Protein AF-A0A4Q3AUG2-F1 (afdb_monomer)

pLDDT: mean 95.13, std 6.39, range [52.72, 98.44]

Mean predicted aligned error: 3.01 Å

Solvent-accessible surface area (backbone atoms only — not comparable to full-atom values): 5064 Å² total; per-residue (Å²): 126,89,67,55,62,52,69,67,58,41,51,52,53,55,49,47,53,55,51,51,53,54,49,52,56,51,51,52,52,50,26,57,75,73,74,46,78,84,73,94,70,90,54,69,67,61,53,51,48,50,52,50,38,52,50,44,59,70,78,31,61,83,72,35,70,68,27,36,53,45,52,51,56,35,51,52,53,51,50,52,52,50,52,65,70,74,106

Foldseek 3Di:
DQQDQDPVLVVVVVVVVVVVVVVVVVVCVVCVVVVHDDDDDDDPVVVVLVVQLVVLSVPDDGNDPSSSVSNVVSVVVVVVVVVVVVD

Sequence (87 aa):
MSSATSQQLIAALEEHLTVTQGQVERLEQVFEIIGEKVSAKKCEAIEGLIKEAEGIIEETDKGTSTRDVGIIMATQKVEHYEIASYG

Secondary structure (DSSP, 8-state):
-TT---HHHHHHHHHHHHHHHHHHHHHHHHHHHTT--------HHHHHHHHHHHHHHHHS-TT-HHHHHHHHHHHHHHHHHHHHHH-

Radius of gyration: 15.29 Å; Cα contacts (8 Å, |Δi|>4): 54; chains: 1; bounding box: 37×20×38 Å

Structure (mmCIF, N/CA/C/O backbone):
data_AF-A0A4Q3AUG2-F1
#
_entry.id   AF-A0A4Q3AUG2-F1
#
loop_
_atom_site.group_PDB
_atom_site.id
_atom_site.type_symbol
_atom_site.label_atom_id
_atom_site.label_alt_id
_atom_site.label_comp_id
_atom_site.label_asym_id
_atom_site.label_entity_id
_atom_site.label_seq_id
_atom_site.pdbx_PDB_ins_code
_atom_site.Cartn_x
_atom_site.Cartn_y
_atom_site.Cartn_z
_atom_site.occupancy
_atom_site.B_iso_or_equiv
_atom_site.auth_seq_id
_atom_site.auth_comp_id
_atom_site.auth_asym_id
_atom_site.auth_atom_id
_atom_site.pdbx_PDB_model_num
ATOM 1 N N . MET A 1 1 ? 4.379 7.183 -7.181 1.00 52.72 1 MET A N 1
ATOM 2 C CA . MET A 1 1 ? 3.679 6.644 -8.372 1.00 52.72 1 MET A CA 1
ATOM 3 C C . MET A 1 1 ? 4.430 6.830 -9.699 1.00 52.72 1 MET A C 1
ATOM 5 O O . MET A 1 1 ? 4.021 6.242 -10.685 1.00 52.72 1 MET A O 1
ATOM 9 N N . SER A 1 2 ? 5.571 7.535 -9.758 1.00 62.94 2 SER A N 1
ATOM 10 C CA . SER A 1 2 ? 6.364 7.736 -10.992 1.00 62.94 2 SER A CA 1
ATOM 11 C C . SER A 1 2 ? 7.342 6.594 -11.344 1.00 62.94 2 SER A C 1
ATOM 13 O O . SER A 1 2 ? 8.239 6.780 -12.173 1.00 62.94 2 SER A O 1
ATOM 15 N N . SER A 1 3 ? 7.204 5.433 -10.695 1.00 82.50 3 SER A N 1
ATOM 16 C CA . SER A 1 3 ? 8.162 4.321 -10.796 1.00 82.50 3 SER A CA 1
ATOM 17 C C . SER A 1 3 ? 7.711 3.195 -11.724 1.00 82.50 3 SER A C 1
ATOM 19 O O . SER A 1 3 ? 8.579 2.501 -12.250 1.00 82.50 3 SER A O 1
ATOM 21 N N . ALA A 1 4 ? 6.401 3.032 -11.933 1.00 91.75 4 ALA A N 1
ATOM 22 C CA . ALA A 1 4 ? 5.838 2.061 -12.869 1.00 91.75 4 ALA A CA 1
ATOM 23 C C . ALA A 1 4 ? 5.899 2.582 -14.315 1.00 91.75 4 ALA A C 1
ATOM 25 O O . ALA A 1 4 ? 5.901 3.795 -14.537 1.00 91.75 4 ALA A O 1
ATOM 26 N N . THR A 1 5 ? 5.940 1.678 -15.296 1.00 93.44 5 THR A N 1
ATOM 27 C CA . THR A 1 5 ? 5.974 2.026 -16.725 1.00 93.44 5 THR A CA 1
ATOM 28 C C . THR A 1 5 ? 4.727 1.604 -17.495 1.00 93.44 5 THR A C 1
ATOM 30 O O . THR A 1 5 ? 4.385 2.244 -18.491 1.00 93.44 5 THR A O 1
ATOM 33 N N . SER A 1 6 ? 4.034 0.551 -17.066 1.00 95.56 6 SER A N 1
ATOM 34 C CA . SER A 1 6 ? 2.761 0.140 -17.648 1.00 95.56 6 SER A CA 1
ATOM 35 C C . SER A 1 6 ? 1.659 1.132 -17.285 1.00 95.56 6 SER A C 1
ATOM 37 O O . SER A 1 6 ? 1.388 1.375 -16.110 1.00 95.56 6 SER A O 1
ATOM 39 N N . GLN A 1 7 ? 0.963 1.659 -18.296 1.00 96.12 7 GLN A N 1
ATOM 40 C CA . GLN A 1 7 ? -0.173 2.565 -18.085 1.00 96.12 7 GLN A CA 1
ATOM 41 C C . GLN A 1 7 ? -1.287 1.916 -17.257 1.00 96.12 7 GLN A C 1
ATOM 43 O O . GLN A 1 7 ? -1.905 2.583 -16.436 1.00 96.12 7 GLN A O 1
ATOM 48 N N . GLN A 1 8 ? -1.513 0.611 -17.435 1.00 96.56 8 GLN A N 1
ATOM 49 C CA . GLN A 1 8 ? -2.515 -0.126 -16.662 1.00 96.56 8 GLN A CA 1
ATOM 50 C C . GLN A 1 8 ? -2.121 -0.229 -15.187 1.00 96.56 8 GLN A C 1
ATOM 52 O O . GLN A 1 8 ? -2.971 -0.061 -14.321 1.00 96.56 8 GLN A O 1
ATOM 57 N N . LEU A 1 9 ? -0.835 -0.464 -14.901 1.00 96.44 9 LEU A N 1
ATOM 58 C CA . LEU A 1 9 ? -0.345 -0.527 -13.525 1.00 96.44 9 LEU A CA 1
ATOM 59 C C . LEU A 1 9 ? -0.425 0.843 -12.846 1.00 96.44 9 LEU A C 1
ATOM 61 O O . LEU A 1 9 ? -0.866 0.929 -11.707 1.00 96.44 9 LEU A O 1
ATOM 65 N N . ILE A 1 10 ? -0.041 1.912 -13.548 1.00 96.31 10 ILE A N 1
ATOM 66 C CA . ILE A 1 10 ? -0.158 3.283 -13.032 1.00 96.31 10 ILE A CA 1
ATOM 67 C C . ILE A 1 10 ? -1.617 3.592 -12.681 1.00 96.31 10 ILE A C 1
ATOM 69 O O . ILE A 1 10 ? -1.889 3.992 -11.553 1.00 96.31 10 ILE A O 1
ATOM 73 N N . ALA A 1 11 ? -2.546 3.332 -13.606 1.00 96.75 11 ALA A N 1
ATOM 74 C CA . ALA A 1 11 ? -3.970 3.568 -13.384 1.00 96.75 11 ALA A CA 1
ATOM 75 C C . ALA A 1 11 ? -4.518 2.751 -12.202 1.00 96.75 11 ALA A C 1
ATOM 77 O O . ALA A 1 11 ? -5.237 3.296 -11.370 1.00 96.75 11 ALA A O 1
ATOM 78 N N . ALA A 1 12 ? -4.138 1.475 -12.082 1.00 96.94 12 ALA A N 1
ATOM 79 C CA . ALA A 1 12 ? -4.558 0.628 -10.966 1.00 96.94 12 ALA A CA 1
ATOM 80 C C . ALA A 1 12 ? -4.046 1.147 -9.610 1.00 96.94 12 ALA A C 1
ATOM 82 O O . ALA A 1 12 ? -4.775 1.110 -8.624 1.00 96.94 12 ALA A O 1
ATOM 83 N N . LEU A 1 13 ? -2.812 1.660 -9.549 1.00 96.38 13 LEU A N 1
ATOM 84 C CA . LEU A 1 13 ? -2.261 2.254 -8.328 1.00 96.38 13 LEU A CA 1
ATOM 85 C C . LEU A 1 13 ? -2.960 3.577 -7.972 1.00 96.38 13 LEU A C 1
ATOM 87 O O . LEU A 1 13 ? -3.223 3.828 -6.799 1.00 96.38 13 LEU A O 1
ATOM 91 N N . GLU A 1 14 ? -3.268 4.424 -8.958 1.00 96.94 14 GLU A N 1
ATOM 92 C CA . GLU A 1 14 ? -4.020 5.675 -8.758 1.00 96.94 14 GLU A CA 1
ATOM 93 C C . GLU A 1 14 ? -5.457 5.417 -8.280 1.00 96.94 14 GLU A C 1
ATOM 95 O O . GLU A 1 14 ? -5.946 6.084 -7.360 1.00 96.94 14 GLU A O 1
ATOM 100 N N . GLU A 1 15 ? -6.121 4.418 -8.863 1.00 97.44 15 GLU A N 1
ATOM 101 C CA . GLU A 1 15 ? -7.426 3.947 -8.403 1.00 97.44 15 GLU A CA 1
ATOM 102 C C . GLU A 1 15 ? -7.337 3.428 -6.965 1.00 97.44 15 GLU A C 1
ATOM 104 O O . GLU A 1 15 ? -8.130 3.838 -6.116 1.00 97.44 15 GLU A O 1
ATOM 109 N N . HIS A 1 16 ? -6.336 2.595 -6.665 1.00 97.25 16 HIS A N 1
ATOM 110 C CA . HIS A 1 16 ? -6.120 2.058 -5.323 1.00 97.25 16 HIS A CA 1
AT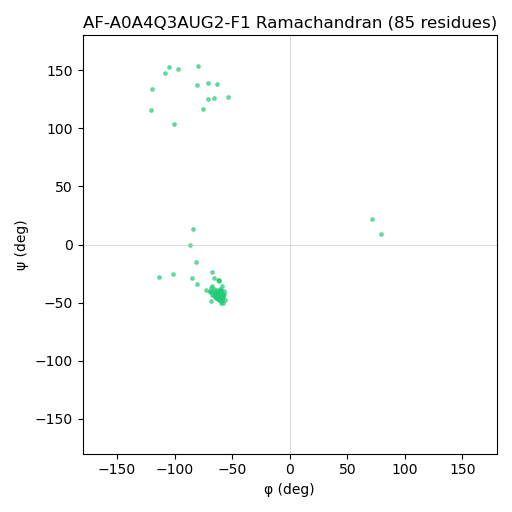OM 111 C C . HIS A 1 16 ? -5.936 3.165 -4.281 1.00 97.25 16 HIS A C 1
ATOM 113 O O . HIS A 1 16 ? -6.633 3.157 -3.273 1.00 97.25 16 HIS A O 1
ATOM 119 N N . LEU A 1 17 ? -5.127 4.192 -4.567 1.00 97.00 17 LEU A N 1
ATOM 120 C CA . LEU A 1 17 ? -4.975 5.357 -3.685 1.00 97.00 17 LEU A CA 1
ATOM 121 C C . LEU A 1 17 ? -6.311 6.055 -3.398 1.00 97.00 17 LEU A C 1
ATOM 123 O O . LEU A 1 17 ? -6.576 6.434 -2.256 1.00 97.00 17 LEU A O 1
ATOM 127 N N . THR A 1 18 ? -7.154 6.213 -4.420 1.00 98.19 18 THR A N 1
ATOM 128 C CA . THR A 1 18 ? -8.489 6.811 -4.264 1.00 98.19 18 THR A CA 1
ATOM 129 C C . THR A 1 18 ? -9.372 5.944 -3.363 1.00 98.19 18 THR A C 1
ATOM 131 O O . THR A 1 18 ? -10.056 6.450 -2.472 1.00 98.19 18 THR A O 1
ATOM 134 N N . VAL A 1 19 ? -9.325 4.621 -3.544 1.00 98.31 19 VAL A N 1
ATOM 135 C CA . VAL A 1 19 ? -10.042 3.666 -2.690 1.00 98.31 19 VAL A CA 1
ATOM 136 C C . VAL A 1 19 ? -9.535 3.730 -1.247 1.00 98.31 19 VAL A C 1
ATOM 138 O O . VAL A 1 19 ? -10.356 3.808 -0.333 1.00 98.31 19 VAL A O 1
ATOM 141 N N . THR A 1 20 ? -8.219 3.750 -1.020 1.00 97.62 20 THR A N 1
ATOM 142 C CA . THR A 1 20 ? -7.611 3.847 0.318 1.00 97.62 20 THR A CA 1
ATOM 1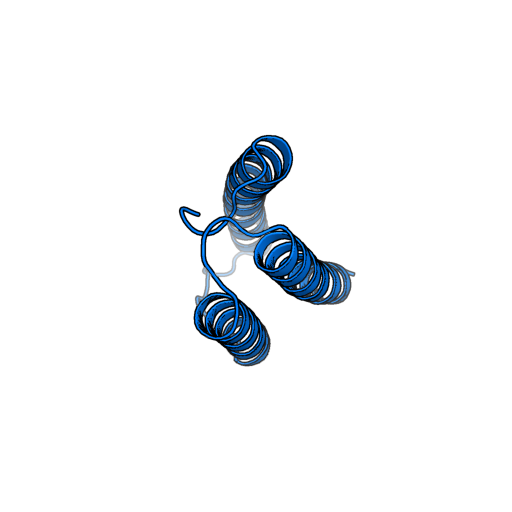43 C C . THR A 1 20 ? -8.023 5.132 1.035 1.00 97.62 20 THR A C 1
ATOM 145 O O . THR A 1 20 ? -8.349 5.090 2.218 1.00 97.62 20 THR A O 1
ATOM 148 N N . GLN A 1 21 ? -8.095 6.270 0.338 1.00 97.88 21 GLN A N 1
ATOM 149 C CA . GLN A 1 21 ? -8.607 7.518 0.922 1.00 97.88 21 GLN A CA 1
ATOM 150 C C . GLN A 1 21 ? -10.055 7.362 1.409 1.00 97.88 21 GLN A C 1
ATOM 152 O O . GLN A 1 21 ? -10.362 7.710 2.548 1.00 97.88 21 GLN A O 1
ATOM 157 N N . GLY A 1 22 ? -10.923 6.737 0.608 1.00 98.44 22 GLY A N 1
ATOM 158 C CA . GLY A 1 22 ? -12.293 6.430 1.031 1.00 98.44 22 GLY A CA 1
ATOM 159 C C . GLY A 1 22 ? -12.375 5.409 2.177 1.00 98.44 22 GLY A C 1
ATOM 160 O O . GLY A 1 22 ? -13.309 5.437 2.980 1.00 98.44 22 GLY A O 1
ATOM 161 N N . GLN A 1 23 ? -11.406 4.498 2.297 1.00 97.75 23 GLN A N 1
ATOM 162 C CA . GLN A 1 23 ? -11.311 3.599 3.450 1.00 97.75 23 GLN A CA 1
ATOM 163 C C . GLN A 1 23 ? -10.955 4.353 4.740 1.00 97.75 23 GLN A C 1
ATOM 165 O O . GLN A 1 23 ? -11.516 4.033 5.788 1.00 97.75 23 GLN A O 1
ATOM 170 N N . VAL A 1 24 ? -10.086 5.369 4.671 1.00 96.06 24 VAL A N 1
ATOM 171 C CA . VAL A 1 24 ? -9.777 6.239 5.819 1.00 96.06 24 VAL A CA 1
ATOM 172 C C . VAL A 1 24 ? -11.040 6.946 6.306 1.00 96.06 24 VAL A C 1
ATOM 174 O O . VAL A 1 24 ? -11.363 6.842 7.487 1.00 96.06 24 VAL A O 1
ATOM 177 N N . GLU A 1 25 ? -11.812 7.558 5.403 1.00 97.06 25 GLU A N 1
ATOM 178 C CA . GLU A 1 25 ? -13.095 8.196 5.747 1.00 97.06 25 GLU A CA 1
ATOM 179 C C . GLU A 1 25 ? -14.068 7.208 6.413 1.00 97.06 25 GLU A C 1
ATOM 181 O O . GLU A 1 25 ? -14.745 7.533 7.391 1.00 97.06 25 GLU A O 1
ATOM 186 N N . ARG A 1 26 ? -14.118 5.959 5.930 1.00 97.50 26 ARG A N 1
ATOM 187 C CA . ARG A 1 26 ? -14.940 4.908 6.547 1.00 97.50 26 ARG A CA 1
ATOM 188 C C . ARG A 1 26 ? -14.486 4.589 7.972 1.00 97.50 26 ARG A C 1
ATOM 190 O O . ARG A 1 26 ? -15.329 4.390 8.842 1.00 97.50 26 ARG A O 1
ATOM 197 N N . LEU A 1 27 ? -13.180 4.521 8.225 1.00 95.69 27 LEU A N 1
ATOM 198 C CA . LEU A 1 27 ? -12.658 4.291 9.573 1.00 95.69 27 LEU A CA 1
ATOM 199 C C . LEU A 1 27 ? -12.990 5.462 10.506 1.00 95.69 27 LEU A C 1
ATOM 201 O O . LEU A 1 27 ? -13.381 5.221 11.645 1.00 95.69 27 LEU A O 1
ATOM 205 N N . GLU A 1 28 ? -12.912 6.707 10.030 1.00 94.94 28 GLU A N 1
ATOM 206 C CA . GLU A 1 28 ? -13.328 7.888 10.801 1.00 94.94 28 GLU A CA 1
ATOM 207 C C . GLU A 1 28 ? -14.804 7.803 11.220 1.00 94.94 28 GLU A C 1
ATOM 209 O O . GLU A 1 28 ? -15.122 8.018 12.391 1.00 94.94 28 GLU A O 1
ATOM 214 N N . GLN A 1 29 ? -15.690 7.384 10.308 1.00 96.75 29 GLN A N 1
ATOM 215 C CA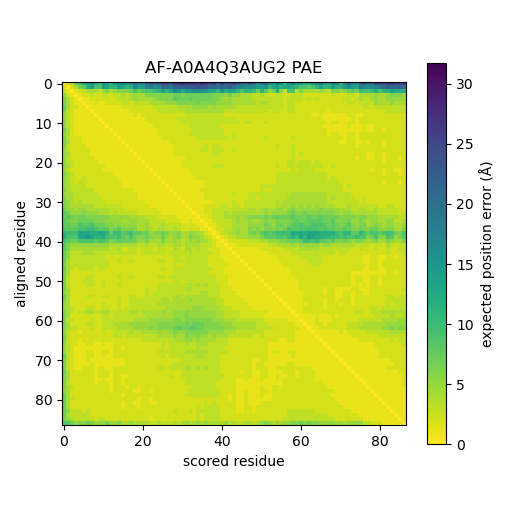 . GLN A 1 29 ? -17.103 7.133 10.619 1.00 96.75 29 GLN A CA 1
ATOM 216 C C . GLN A 1 29 ? -17.277 6.029 11.673 1.00 96.75 29 GLN A C 1
ATOM 218 O O . GLN A 1 29 ? -18.114 6.148 12.565 1.00 96.75 29 GLN A O 1
ATOM 223 N N . VAL A 1 30 ? -16.484 4.954 11.610 1.00 96.38 30 VAL A N 1
ATOM 224 C CA . VAL A 1 30 ? -16.526 3.882 12.619 1.00 96.38 30 VAL A CA 1
ATOM 225 C C . VAL A 1 30 ? -16.116 4.405 13.997 1.00 96.38 30 VAL A C 1
ATOM 227 O O . VAL A 1 30 ? -16.798 4.095 14.973 1.00 96.38 30 VAL A O 1
ATOM 230 N N . PHE A 1 31 ? -15.060 5.222 14.087 1.00 96.25 31 PHE A N 1
ATOM 231 C CA . PHE A 1 31 ? -14.643 5.864 15.341 1.00 96.25 31 PHE A CA 1
ATOM 232 C C . PHE A 1 31 ? -15.754 6.744 15.935 1.00 96.25 31 PHE A C 1
ATOM 234 O O . PHE A 1 31 ? -16.021 6.661 17.135 1.00 96.25 31 PHE A O 1
ATOM 241 N N . GLU A 1 32 ? -16.455 7.517 15.099 1.00 96.38 32 GLU A N 1
ATOM 242 C CA . GLU A 1 32 ? -17.613 8.314 15.522 1.00 96.38 32 GLU A CA 1
ATOM 243 C C . GLU A 1 32 ? -18.744 7.435 16.079 1.00 96.38 32 GLU A C 1
ATOM 245 O O . GLU A 1 32 ? -19.256 7.705 17.167 1.00 96.38 32 GLU A O 1
ATOM 250 N N . ILE A 1 33 ? -19.093 6.346 15.383 1.00 97.75 33 ILE A N 1
ATOM 251 C CA . ILE A 1 33 ? -20.161 5.417 15.790 1.00 97.75 33 ILE A CA 1
ATOM 252 C C . ILE A 1 33 ? -19.876 4.788 17.159 1.00 97.75 33 ILE A C 1
ATOM 254 O O . ILE A 1 33 ? -20.796 4.620 17.962 1.00 97.75 33 ILE A O 1
ATOM 258 N N . ILE A 1 34 ? -18.618 4.438 17.438 1.00 97.19 34 ILE A N 1
ATOM 259 C CA . ILE A 1 34 ? -18.226 3.828 18.718 1.00 97.19 34 ILE A CA 1
ATOM 260 C C . ILE A 1 34 ? -17.912 4.864 19.811 1.00 97.19 34 ILE A C 1
ATOM 262 O O . ILE A 1 34 ? -17.607 4.478 20.937 1.00 97.19 34 ILE A O 1
ATOM 266 N N . GLY A 1 35 ? -18.007 6.164 19.507 1.00 96.81 35 GLY A N 1
ATOM 267 C CA . GLY A 1 35 ? -17.763 7.252 20.457 1.00 96.81 35 GLY A CA 1
ATOM 268 C C . GLY A 1 35 ? -16.294 7.438 20.848 1.00 96.81 35 GLY A C 1
ATOM 269 O O . GLY A 1 35 ? -16.012 8.021 21.896 1.00 96.81 35 GLY A O 1
ATOM 270 N N . GLU A 1 36 ? -15.360 6.958 20.025 1.00 95.38 36 GLU A N 1
ATOM 271 C CA . GLU A 1 36 ? -13.919 7.041 20.266 1.00 95.38 36 GLU A CA 1
ATOM 272 C C . GLU A 1 36 ? -13.267 8.108 19.384 1.00 95.38 36 GLU A C 1
ATOM 274 O O . GLU A 1 36 ? -13.716 8.418 18.281 1.00 95.38 36 GLU A O 1
ATOM 279 N N . LYS A 1 37 ? -12.154 8.676 19.854 1.00 92.94 37 LYS A N 1
ATOM 280 C CA . LYS A 1 37 ? -11.364 9.598 19.030 1.00 92.94 37 LYS A CA 1
ATOM 281 C C . LYS A 1 37 ? -10.480 8.812 18.070 1.00 92.94 37 LYS A C 1
ATOM 283 O O . LYS A 1 37 ? -9.803 7.871 18.484 1.00 92.94 37 LYS A O 1
ATOM 288 N N . VAL A 1 38 ? -10.406 9.273 16.822 1.00 91.00 38 VAL A N 1
ATOM 289 C CA . VAL A 1 38 ? -9.446 8.761 15.838 1.00 91.00 38 VAL A CA 1
ATOM 290 C C . VAL A 1 38 ? -8.034 8.837 16.424 1.00 91.00 38 VAL A C 1
ATOM 292 O O . VAL A 1 38 ? -7.593 9.887 16.900 1.00 91.00 38 VAL A O 1
ATOM 295 N N . SER A 1 39 ? -7.322 7.711 16.404 1.00 85.62 39 SER A N 1
ATOM 296 C CA . SER A 1 39 ? -5.955 7.603 16.909 1.00 85.62 39 SER A CA 1
ATOM 297 C C . SER A 1 39 ? -5.028 7.157 15.790 1.00 85.62 39 SER A C 1
ATOM 299 O O . SER A 1 39 ? -5.127 6.037 15.294 1.00 85.62 39 SER A O 1
ATOM 301 N N . ALA A 1 40 ? -4.090 8.028 15.422 1.00 84.94 40 ALA A N 1
ATOM 302 C CA . ALA A 1 40 ? -2.996 7.650 14.545 1.00 84.94 40 ALA A CA 1
ATOM 303 C C . ALA A 1 40 ? -1.986 6.814 15.340 1.00 84.94 40 ALA A C 1
ATOM 305 O O . ALA A 1 40 ? -1.369 7.297 16.294 1.00 84.94 40 ALA A O 1
ATOM 306 N N . LYS A 1 41 ? -1.807 5.557 14.937 1.00 89.38 41 LYS A N 1
ATOM 307 C CA . LYS A 1 41 ? -0.742 4.691 15.440 1.00 89.38 41 LYS A CA 1
ATOM 308 C C . LYS A 1 41 ? 0.146 4.282 14.284 1.00 89.38 41 LYS A C 1
ATOM 310 O O . LYS A 1 41 ? -0.334 3.883 13.228 1.00 89.38 41 LYS A O 1
ATOM 315 N N . LYS A 1 42 ? 1.453 4.372 14.508 1.00 92.88 42 LYS A N 1
ATOM 316 C CA . LYS A 1 42 ? 2.439 3.866 13.563 1.00 92.88 42 LYS A CA 1
ATOM 317 C C . LYS A 1 42 ? 2.310 2.344 13.481 1.00 92.88 42 LYS A C 1
ATOM 319 O O . LYS A 1 42 ? 2.341 1.670 14.509 1.00 92.88 42 LYS A O 1
ATOM 324 N N . CYS A 1 43 ? 2.148 1.823 12.268 1.00 95.75 43 CYS A N 1
ATOM 325 C CA . CYS A 1 43 ? 2.107 0.391 12.005 1.00 95.75 43 CYS A CA 1
ATOM 326 C C . CYS A 1 43 ? 3.466 -0.066 11.465 1.00 95.75 43 CYS A C 1
ATOM 328 O O . CYS A 1 43 ? 3.783 0.162 10.299 1.00 95.75 43 CYS A O 1
ATOM 330 N N . GLU A 1 44 ? 4.265 -0.717 12.312 1.00 97.12 44 GLU A N 1
ATOM 331 C CA . GLU A 1 44 ? 5.606 -1.199 11.943 1.00 97.12 44 GLU A CA 1
ATOM 332 C C . GLU A 1 44 ? 5.562 -2.227 10.796 1.00 97.12 44 GLU A C 1
ATOM 334 O O . GLU A 1 44 ? 6.479 -2.283 9.980 1.00 97.12 44 GLU A O 1
ATOM 339 N N . ALA A 1 45 ? 4.483 -3.013 10.690 1.00 96.31 45 ALA A N 1
ATOM 340 C CA . ALA A 1 45 ? 4.320 -3.988 9.612 1.00 96.31 45 ALA A CA 1
ATOM 341 C C . ALA A 1 45 ? 4.132 -3.308 8.247 1.00 96.31 45 ALA A C 1
ATOM 343 O O . ALA A 1 45 ? 4.844 -3.636 7.300 1.00 96.31 45 ALA A O 1
ATOM 344 N N . ILE A 1 46 ? 3.236 -2.318 8.158 1.00 96.25 46 ILE A N 1
ATOM 345 C CA . ILE A 1 46 ? 3.045 -1.531 6.932 1.00 96.25 46 ILE A CA 1
ATOM 346 C C . ILE A 1 46 ? 4.306 -0.748 6.575 1.00 96.25 46 ILE A C 1
ATOM 348 O O . ILE A 1 46 ? 4.699 -0.733 5.414 1.00 96.25 46 ILE A O 1
ATOM 352 N N . GLU A 1 47 ? 4.986 -0.148 7.553 1.00 97.00 47 GLU A N 1
ATOM 353 C CA . GLU A 1 47 ? 6.252 0.540 7.284 1.00 97.00 47 GLU A CA 1
ATOM 354 C C . GLU A 1 47 ? 7.311 -0.415 6.713 1.00 97.00 47 GLU A C 1
ATOM 356 O O . GLU A 1 47 ? 8.033 -0.0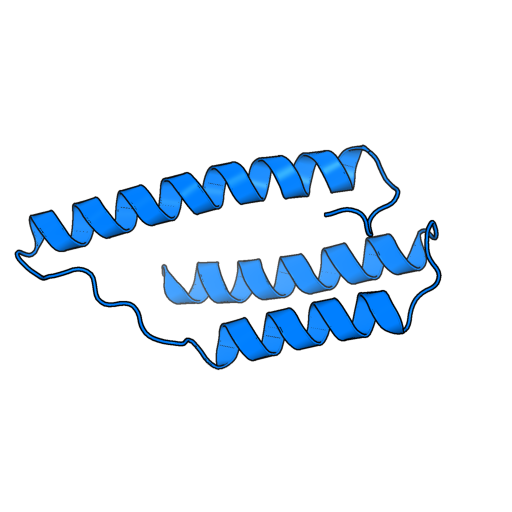51 5.787 1.00 97.00 47 GLU A O 1
ATOM 361 N N . GLY A 1 48 ? 7.392 -1.644 7.230 1.00 97.81 48 GLY A N 1
ATOM 362 C CA . GLY A 1 48 ? 8.271 -2.677 6.688 1.00 97.81 48 GLY A CA 1
ATOM 363 C C . GLY A 1 48 ? 7.949 -3.026 5.233 1.00 97.81 48 GLY A C 1
ATOM 364 O O . GLY A 1 48 ? 8.859 -3.097 4.411 1.00 97.81 48 GLY A O 1
ATOM 365 N N . LEU A 1 49 ? 6.665 -3.180 4.899 1.00 97.31 49 LEU A N 1
ATOM 366 C CA . LEU A 1 49 ? 6.219 -3.467 3.530 1.00 97.31 49 LEU A CA 1
ATOM 367 C C . LEU A 1 49 ? 6.498 -2.306 2.567 1.00 97.31 49 LEU A C 1
ATOM 369 O O . LEU A 1 49 ? 6.905 -2.538 1.430 1.00 97.31 49 LEU A O 1
ATOM 373 N N . ILE A 1 50 ? 6.338 -1.060 3.023 1.00 95.88 50 ILE A N 1
ATOM 374 C CA . ILE A 1 50 ? 6.679 0.130 2.233 1.00 95.88 50 ILE A CA 1
ATOM 375 C C . ILE A 1 50 ? 8.185 0.170 1.953 1.00 95.88 50 ILE A C 1
ATOM 377 O O . ILE A 1 50 ? 8.577 0.342 0.803 1.00 95.88 50 ILE A O 1
ATOM 381 N N . LYS A 1 51 ? 9.029 -0.066 2.966 1.00 97.50 51 LYS A N 1
ATOM 382 C CA . LYS A 1 51 ? 10.491 -0.130 2.789 1.00 97.50 51 LYS A CA 1
ATOM 383 C C . LYS A 1 51 ? 10.908 -1.233 1.822 1.00 97.50 51 LYS A C 1
ATOM 385 O O . LYS A 1 51 ? 11.823 -1.039 1.028 1.00 97.50 51 LYS A O 1
ATOM 390 N N . GLU A 1 52 ? 10.240 -2.385 1.870 1.00 95.69 52 GLU A N 1
ATOM 391 C CA . GLU A 1 52 ? 10.475 -3.458 0.902 1.00 95.69 52 GLU A CA 1
ATOM 392 C C . GLU A 1 52 ? 10.139 -2.997 -0.527 1.00 95.69 52 GLU A C 1
ATOM 394 O O . GLU A 1 52 ? 10.932 -3.200 -1.447 1.00 95.69 52 GLU A O 1
ATOM 399 N N . ALA A 1 53 ? 8.998 -2.324 -0.715 1.00 95.94 53 ALA A N 1
ATOM 400 C CA . ALA A 1 53 ? 8.596 -1.774 -2.009 1.00 95.94 53 ALA A CA 1
ATOM 401 C C . ALA A 1 53 ? 9.596 -0.729 -2.538 1.00 95.94 53 ALA A C 1
ATOM 403 O O . ALA A 1 53 ? 9.929 -0.732 -3.725 1.00 95.94 53 ALA A O 1
ATOM 404 N N . GLU A 1 54 ? 10.089 0.150 -1.664 1.00 96.25 54 GLU A N 1
ATOM 405 C CA . GLU A 1 54 ? 11.116 1.146 -1.983 1.00 96.25 54 GLU A CA 1
ATOM 406 C C . GLU A 1 54 ? 12.425 0.474 -2.416 1.00 96.25 54 GLU A C 1
ATOM 408 O O . GLU A 1 54 ? 12.944 0.802 -3.483 1.00 96.25 54 GLU A O 1
ATOM 413 N N . GLY A 1 55 ? 12.893 -0.535 -1.672 1.00 96.94 55 GLY A N 1
ATOM 414 C CA . GLY A 1 55 ? 14.083 -1.312 -2.029 1.00 96.94 55 GLY A CA 1
ATOM 415 C C . GLY A 1 55 ? 13.963 -1.981 -3.401 1.00 96.94 55 GLY A C 1
ATOM 416 O O . GLY A 1 55 ? 14.865 -1.871 -4.227 1.00 96.94 55 GLY A O 1
ATOM 417 N N . ILE A 1 56 ? 12.807 -2.573 -3.717 1.00 95.38 56 ILE A N 1
ATOM 418 C CA . ILE A 1 56 ? 12.544 -3.150 -5.047 1.00 95.38 56 ILE A CA 1
ATOM 419 C C . ILE A 1 56 ? 12.648 -2.089 -6.156 1.00 95.38 56 ILE A C 1
ATOM 421 O O . ILE A 1 56 ? 13.172 -2.360 -7.240 1.00 95.38 56 ILE A O 1
ATOM 425 N N . ILE A 1 57 ? 12.151 -0.871 -5.921 1.00 95.31 57 ILE A N 1
ATOM 426 C CA . ILE A 1 57 ? 12.241 0.231 -6.892 1.00 95.31 57 ILE A CA 1
ATOM 427 C C . ILE A 1 57 ? 13.694 0.688 -7.077 1.00 95.31 57 ILE A C 1
ATOM 429 O O . ILE A 1 57 ? 14.063 1.072 -8.193 1.00 95.31 57 ILE A O 1
ATOM 433 N N . GLU A 1 58 ? 14.503 0.666 -6.020 1.00 96.25 58 GLU A N 1
ATOM 434 C CA . GLU A 1 58 ? 15.926 1.019 -6.054 1.00 96.25 58 GLU A CA 1
ATOM 435 C C . GLU A 1 58 ? 16.780 -0.049 -6.756 1.00 96.25 58 GLU A C 1
ATOM 437 O O . GLU A 1 58 ? 17.673 0.295 -7.528 1.00 96.25 58 GLU A O 1
ATOM 442 N N . GLU A 1 59 ? 16.475 -1.331 -6.548 1.00 96.50 59 GLU A N 1
ATOM 443 C CA . GLU A 1 59 ? 17.239 -2.470 -7.080 1.00 96.50 59 GLU A CA 1
ATOM 444 C C . GLU A 1 59 ? 16.910 -2.824 -8.540 1.00 96.50 59 GLU A C 1
ATOM 446 O O . GLU A 1 59 ? 17.649 -3.569 -9.186 1.00 96.50 59 GLU A O 1
ATOM 451 N N . THR A 1 60 ? 15.803 -2.314 -9.083 1.00 97.12 60 THR A N 1
ATOM 452 C CA . THR A 1 60 ? 15.357 -2.613 -10.454 1.00 97.12 60 THR A CA 1
ATOM 453 C C . THR A 1 60 ? 15.539 -1.425 -11.386 1.00 97.12 60 THR A C 1
ATOM 455 O O . THR A 1 60 ? 15.349 -0.281 -10.988 1.00 97.12 60 THR A O 1
ATOM 458 N N . ASP A 1 61 ? 15.817 -1.655 -12.668 1.00 96.69 61 ASP A N 1
ATOM 459 C CA . ASP A 1 61 ? 15.987 -0.562 -13.632 1.00 96.69 61 ASP A CA 1
ATOM 460 C C . ASP A 1 61 ? 14.667 0.152 -13.964 1.00 96.69 61 ASP A C 1
ATOM 462 O O . ASP A 1 61 ? 13.615 -0.465 -14.172 1.00 96.69 61 ASP A O 1
ATOM 466 N N . LYS A 1 62 ? 14.722 1.486 -14.061 1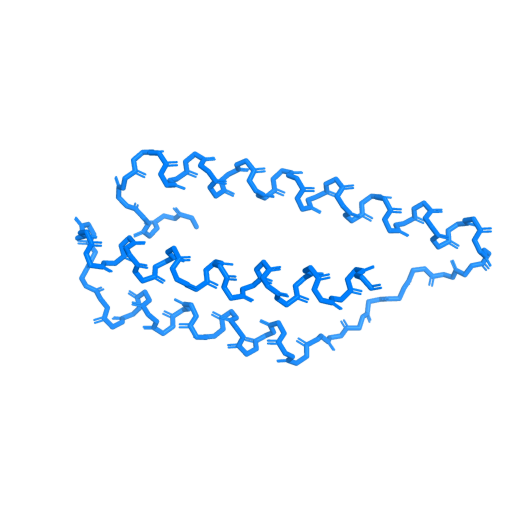.00 94.81 62 LYS A N 1
ATOM 467 C CA . LYS A 1 62 ? 13.562 2.319 -14.409 1.00 94.81 62 LYS A CA 1
ATOM 468 C C . LYS A 1 62 ? 13.057 2.010 -15.816 1.00 94.81 62 LYS A C 1
ATOM 470 O O . LYS A 1 62 ? 13.839 1.907 -16.753 1.00 94.81 62 LYS A O 1
ATOM 475 N N . GLY A 1 63 ? 11.735 1.948 -15.972 1.00 94.19 63 GLY A N 1
ATOM 476 C CA . GLY A 1 63 ? 11.103 1.726 -17.275 1.00 94.19 63 GLY A CA 1
ATOM 477 C C . GLY A 1 63 ? 11.111 0.266 -17.731 1.00 94.19 63 GL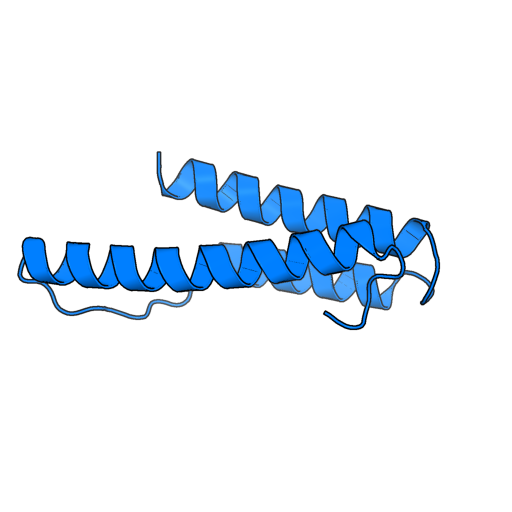Y A C 1
ATOM 478 O O . GLY A 1 63 ? 10.774 -0.008 -18.879 1.00 94.19 63 GLY A O 1
ATOM 479 N N . THR A 1 64 ? 11.505 -0.671 -16.864 1.00 96.56 64 THR A N 1
ATOM 480 C CA . THR A 1 64 ? 11.528 -2.100 -17.188 1.00 96.56 64 THR A CA 1
ATOM 481 C C . THR A 1 64 ? 10.284 -2.819 -16.683 1.00 96.56 64 THR A C 1
ATOM 483 O O . THR A 1 64 ? 9.709 -2.467 -15.653 1.00 96.56 64 THR A O 1
ATOM 486 N N . SER A 1 65 ? 9.905 -3.892 -17.378 1.00 96.19 65 SER A N 1
ATOM 487 C CA . SER A 1 65 ? 8.865 -4.812 -16.910 1.00 96.19 65 SER A CA 1
ATOM 488 C C . SER A 1 65 ? 9.243 -5.494 -15.593 1.00 96.19 65 SER A C 1
ATOM 490 O O . SER A 1 65 ? 8.365 -5.778 -14.785 1.00 96.19 65 SER A O 1
ATOM 492 N N . THR A 1 66 ? 10.537 -5.716 -15.338 1.00 97.12 66 THR A N 1
ATOM 493 C CA . THR A 1 66 ? 11.037 -6.249 -14.063 1.00 97.12 66 THR A CA 1
ATOM 494 C C . THR A 1 66 ? 10.642 -5.356 -12.890 1.00 97.12 66 THR A C 1
ATOM 496 O O . THR A 1 66 ? 10.147 -5.861 -11.883 1.00 97.12 66 THR A O 1
ATOM 499 N N . ARG A 1 67 ? 10.796 -4.031 -13.027 1.00 97.00 67 ARG A N 1
ATOM 500 C CA . ARG A 1 67 ? 10.359 -3.080 -11.999 1.00 97.00 67 ARG A CA 1
ATOM 501 C C . ARG A 1 67 ? 8.846 -3.129 -11.788 1.00 97.00 67 ARG A C 1
ATOM 503 O O . ARG A 1 67 ? 8.406 -3.170 -10.645 1.00 97.00 67 ARG A O 1
ATOM 510 N N . ASP A 1 68 ? 8.058 -3.171 -12.861 1.00 97.38 68 ASP A N 1
ATOM 511 C CA . ASP A 1 68 ? 6.592 -3.260 -12.765 1.00 97.38 68 ASP A CA 1
ATOM 512 C C . ASP A 1 68 ? 6.138 -4.532 -12.036 1.00 97.38 68 ASP A C 1
ATOM 514 O O . ASP A 1 68 ? 5.279 -4.463 -11.160 1.00 97.38 68 ASP A O 1
ATOM 518 N N . VAL A 1 69 ? 6.746 -5.684 -12.340 1.00 97.38 69 VAL A N 1
ATOM 519 C CA . VAL A 1 69 ? 6.480 -6.943 -11.624 1.00 97.38 69 VAL A CA 1
ATOM 520 C C . VAL A 1 69 ? 6.828 -6.808 -10.142 1.00 97.38 69 VAL A C 1
ATOM 522 O O . VAL A 1 69 ? 6.044 -7.224 -9.292 1.00 97.38 69 VAL A O 1
ATOM 525 N N . GLY A 1 70 ? 7.967 -6.191 -9.825 1.00 97.19 70 GLY A N 1
ATOM 526 C CA . GLY A 1 70 ? 8.367 -5.917 -8.447 1.00 97.19 70 GLY A CA 1
ATOM 527 C C . GLY A 1 70 ? 7.358 -5.046 -7.692 1.00 97.19 70 GLY A C 1
ATOM 528 O O . GLY A 1 70 ? 6.965 -5.389 -6.578 1.00 97.19 70 GLY A O 1
ATOM 529 N N . ILE A 1 71 ? 6.883 -3.968 -8.321 1.00 96.75 71 ILE A N 1
ATOM 530 C CA . ILE A 1 71 ? 5.844 -3.089 -7.764 1.00 96.75 71 ILE A CA 1
ATOM 531 C C . ILE A 1 71 ? 4.554 -3.877 -7.510 1.00 96.75 71 ILE A C 1
ATOM 533 O O . ILE A 1 71 ? 4.006 -3.793 -6.416 1.00 96.75 71 ILE A O 1
ATOM 537 N N . ILE A 1 72 ? 4.099 -4.690 -8.472 1.00 97.25 72 ILE A N 1
ATOM 538 C CA . ILE A 1 72 ? 2.891 -5.518 -8.318 1.00 97.25 72 ILE A CA 1
ATOM 539 C C . ILE A 1 72 ? 3.025 -6.466 -7.124 1.00 97.25 72 ILE A C 1
ATOM 541 O O . ILE A 1 72 ? 2.111 -6.541 -6.303 1.00 97.25 72 ILE A O 1
ATOM 545 N N . MET A 1 73 ? 4.155 -7.169 -6.999 1.00 97.69 73 MET A N 1
ATOM 546 C CA . MET A 1 73 ? 4.380 -8.073 -5.867 1.00 97.69 73 MET A CA 1
ATOM 547 C C . MET A 1 73 ? 4.343 -7.331 -4.529 1.00 97.69 73 MET A C 1
ATOM 549 O O . MET A 1 73 ? 3.734 -7.819 -3.577 1.00 97.69 73 MET A O 1
ATOM 553 N N . ALA A 1 74 ? 4.978 -6.159 -4.448 1.00 97.00 74 ALA A N 1
ATOM 554 C CA . ALA A 1 74 ? 4.991 -5.356 -3.231 1.00 97.00 74 ALA A CA 1
ATOM 555 C C . ALA A 1 74 ? 3.581 -4.874 -2.856 1.00 97.00 74 ALA A C 1
ATOM 557 O O . ALA A 1 74 ? 3.159 -5.045 -1.712 1.00 97.00 74 ALA A O 1
ATOM 558 N N . THR A 1 75 ? 2.812 -4.369 -3.826 1.00 96.38 75 THR A N 1
ATOM 559 C CA . THR A 1 75 ? 1.411 -3.972 -3.621 1.00 96.38 75 THR A CA 1
ATOM 560 C C . THR A 1 75 ? 0.563 -5.151 -3.145 1.00 96.38 75 THR A C 1
ATOM 562 O O . THR A 1 75 ? -0.152 -5.026 -2.163 1.00 96.38 75 THR A O 1
ATOM 565 N N . GLN A 1 76 ? 0.693 -6.336 -3.747 1.00 98.19 76 GLN A N 1
ATOM 566 C CA . GLN A 1 76 ? -0.064 -7.522 -3.321 1.00 98.19 76 GLN A CA 1
ATOM 567 C C . GLN A 1 76 ? 0.225 -7.959 -1.879 1.00 98.19 76 GLN A C 1
ATOM 569 O O . GLN A 1 76 ? -0.658 -8.515 -1.221 1.00 98.19 76 GLN A O 1
ATOM 574 N N . LYS A 1 77 ? 1.446 -7.740 -1.376 1.00 98.06 77 LYS A N 1
ATOM 575 C CA . LYS A 1 77 ? 1.773 -7.994 0.034 1.00 98.06 77 LYS A CA 1
ATOM 576 C C . LYS A 1 77 ? 1.072 -7.007 0.963 1.00 98.06 77 LYS A C 1
ATOM 578 O O . LYS A 1 77 ? 0.577 -7.432 2.006 1.00 98.06 77 LYS A O 1
ATOM 583 N N . VAL A 1 78 ? 1.012 -5.729 0.577 1.00 97.69 78 VAL A N 1
ATOM 584 C CA . VAL A 1 78 ? 0.237 -4.704 1.294 1.00 97.69 78 VAL A CA 1
ATOM 585 C C . VAL A 1 78 ? -1.237 -5.103 1.330 1.00 97.69 78 VAL A C 1
ATOM 587 O O . VAL A 1 78 ? -1.783 -5.232 2.421 1.00 97.69 78 VAL A O 1
ATOM 590 N N . GLU A 1 79 ? -1.832 -5.457 0.187 1.00 97.81 79 GLU A N 1
ATOM 591 C CA . GLU A 1 79 ? -3.237 -5.890 0.136 1.00 97.81 79 GLU A CA 1
ATOM 592 C C . GLU A 1 79 ? -3.511 -7.104 1.025 1.00 97.81 79 GLU A C 1
ATOM 594 O O . GLU A 1 79 ? -4.500 -7.137 1.750 1.00 97.81 79 GLU A O 1
ATOM 599 N N . HIS A 1 80 ? -2.634 -8.113 1.012 1.00 98.31 80 HIS A N 1
ATOM 600 C CA . HIS A 1 80 ? -2.801 -9.280 1.880 1.00 98.31 80 HIS A CA 1
ATOM 601 C C . HIS A 1 80 ? -2.788 -8.907 3.364 1.00 98.31 80 HIS A C 1
ATOM 603 O O . HIS A 1 80 ? -3.567 -9.464 4.140 1.00 98.31 80 HIS A O 1
ATOM 609 N N . TYR A 1 81 ? -1.910 -7.984 3.761 1.00 98.12 81 TYR A N 1
ATOM 610 C CA . TYR A 1 81 ? -1.859 -7.492 5.132 1.00 98.12 81 TYR A CA 1
ATOM 611 C C . TYR A 1 81 ? -3.131 -6.720 5.501 1.00 98.12 81 TYR A C 1
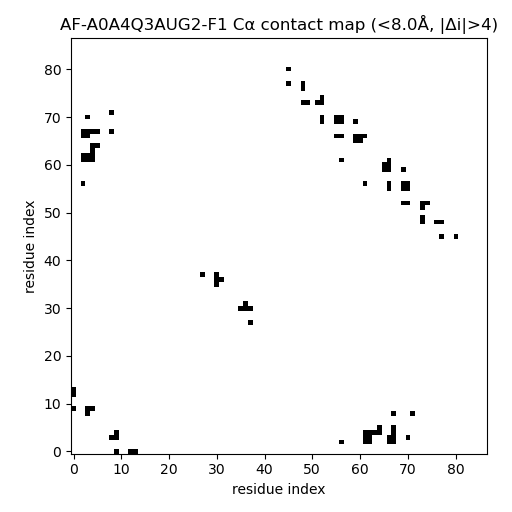ATOM 613 O O . TYR A 1 81 ? -3.679 -6.925 6.585 1.00 98.12 81 TYR A O 1
ATOM 621 N N . GLU A 1 82 ? -3.624 -5.863 4.607 1.00 97.62 82 GLU A N 1
ATOM 622 C CA . GLU A 1 82 ? -4.854 -5.098 4.821 1.00 97.62 82 GLU A CA 1
ATOM 623 C C . GLU A 1 82 ? -6.081 -6.013 4.906 1.00 97.62 82 GLU A C 1
ATOM 625 O O . GLU A 1 82 ? -6.862 -5.890 5.847 1.00 97.62 82 GLU A O 1
ATOM 630 N N . ILE A 1 83 ? -6.210 -6.997 4.008 1.00 98.19 83 ILE A N 1
ATOM 631 C CA . ILE A 1 83 ? -7.279 -8.010 4.048 1.00 98.19 83 ILE A CA 1
ATOM 632 C C . ILE A 1 83 ? -7.280 -8.738 5.395 1.00 98.19 83 ILE A C 1
ATOM 634 O O . ILE A 1 83 ? -8.329 -8.863 6.022 1.00 98.19 83 ILE A O 1
ATOM 638 N N . ALA A 1 84 ? -6.111 -9.194 5.853 1.00 98.06 84 ALA A N 1
ATOM 639 C CA . ALA A 1 84 ? -5.984 -9.887 7.132 1.00 98.06 84 ALA A CA 1
ATOM 640 C C . ALA A 1 84 ? -6.246 -8.976 8.343 1.00 98.06 84 ALA A C 1
ATOM 642 O O . ALA A 1 84 ? -6.578 -9.477 9.410 1.00 98.06 84 ALA A O 1
ATOM 643 N N . SER A 1 85 ? -6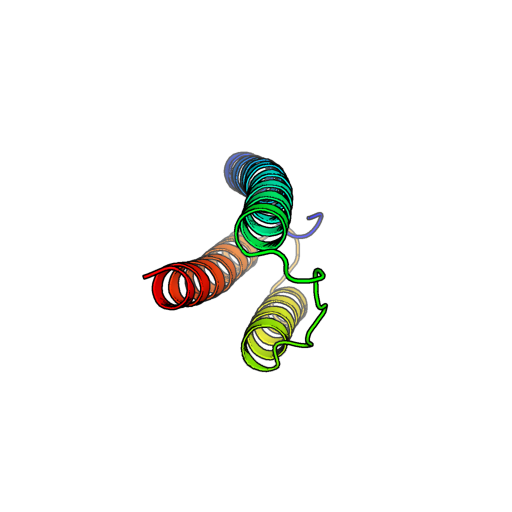.070 -7.661 8.193 1.00 96.94 85 SER A N 1
ATOM 644 C CA . SER A 1 85 ? -6.315 -6.677 9.254 1.00 96.94 85 SER A CA 1
ATOM 645 C C . SER A 1 85 ? -7.786 -6.253 9.334 1.00 96.94 85 SER A C 1
ATOM 647 O O . SER A 1 8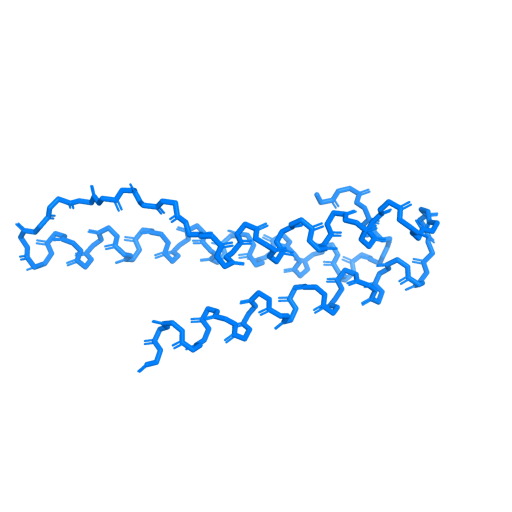5 ? -8.247 -5.878 10.410 1.00 96.94 85 SER A O 1
ATOM 649 N N . TYR A 1 86 ? -8.514 -6.290 8.212 1.00 96.31 86 TYR A N 1
ATOM 650 C CA . TYR A 1 86 ? -9.958 -6.042 8.165 1.00 96.31 86 TYR A CA 1
ATOM 651 C C . TYR A 1 86 ? -10.807 -7.259 8.563 1.00 96.31 86 TYR A C 1
ATOM 653 O O . TYR A 1 86 ? -11.899 -7.061 9.096 1.00 96.31 86 TYR A O 1
ATOM 661 N N . GLY A 1 87 ? -10.357 -8.478 8.239 1.00 93.00 87 GLY A N 1
ATOM 662 C CA . GLY A 1 87 ? -11.056 -9.739 8.540 1.00 93.00 87 GLY A CA 1
ATOM 663 C C . GLY A 1 87 ? -11.003 -10.134 10.009 1.00 93.00 87 GLY A C 1
ATOM 664 O O . GLY A 1 87 ? -12.034 -10.656 10.491 1.00 93.00 87 GLY A O 1
#